Protein AF-A0A947WGZ1-F1 (afdb_monomer_lite)

Structure (mmCIF, N/CA/C/O backbone):
data_AF-A0A947WGZ1-F1
#
_entry.id   AF-A0A947WGZ1-F1
#
loop_
_atom_site.group_PDB
_atom_site.id
_atom_site.type_symbol
_atom_site.label_atom_id
_atom_site.label_alt_id
_atom_site.label_comp_id
_atom_site.label_asym_id
_atom_site.label_entity_id
_atom_site.label_seq_id
_atom_site.pdbx_PDB_ins_code
_atom_site.Cartn_x
_atom_site.Cartn_y
_atom_site.Cartn_z
_atom_site.occupancy
_atom_site.B_iso_or_equiv
_atom_site.auth_seq_id
_atom_site.auth_comp_id
_atom_site.auth_asym_id
_atom_site.auth_atom_id
_atom_site.pdbx_PDB_model_num
ATOM 1 N N . MET A 1 1 ? -8.924 2.866 -5.022 1.00 86.81 1 MET A N 1
ATOM 2 C CA . MET A 1 1 ? -8.604 3.996 -5.924 1.00 86.81 1 MET A CA 1
ATOM 3 C C . MET A 1 1 ? -9.795 4.380 -6.792 1.00 86.81 1 MET A C 1
ATOM 5 O O . MET A 1 1 ? -10.137 3.621 -7.698 1.00 86.81 1 MET A O 1
ATOM 9 N N . PRO A 1 2 ? -10.442 5.526 -6.520 1.00 85.81 2 PRO A N 1
ATOM 10 C CA . PRO A 1 2 ? -11.660 5.956 -7.213 1.00 85.81 2 PRO A CA 1
ATOM 11 C C . PRO A 1 2 ? -11.425 6.385 -8.670 1.00 85.81 2 PRO A C 1
ATOM 13 O O . PRO A 1 2 ? -12.316 6.229 -9.495 1.00 85.81 2 PRO A O 1
ATOM 16 N N . TYR A 1 3 ? -10.220 6.851 -9.003 1.00 90.56 3 TYR A N 1
ATOM 17 C CA . TYR A 1 3 ? -9.848 7.314 -10.346 1.00 90.56 3 TYR A CA 1
ATOM 18 C C . TYR A 1 3 ? -9.530 6.183 -11.343 1.00 90.56 3 TYR A C 1
ATOM 20 O O . TYR A 1 3 ? -9.288 6.448 -12.517 1.00 90.56 3 TYR A O 1
ATOM 28 N N . ILE A 1 4 ? -9.508 4.918 -10.904 1.00 94.38 4 ILE A N 1
ATOM 29 C CA . ILE A 1 4 ? -9.344 3.762 -11.795 1.00 94.38 4 ILE A CA 1
ATOM 30 C C . ILE A 1 4 ? -10.728 3.180 -12.088 1.00 94.38 4 ILE A C 1
ATOM 32 O O . ILE A 1 4 ? -11.447 2.755 -11.174 1.00 94.38 4 ILE A O 1
ATOM 36 N N . GLU A 1 5 ? -11.087 3.112 -13.370 1.00 96.19 5 GLU A N 1
ATOM 37 C CA . GLU A 1 5 ? -12.325 2.480 -13.831 1.00 96.19 5 GLU A CA 1
ATOM 38 C C . GLU A 1 5 ? -12.504 1.079 -13.234 1.00 96.19 5 GLU A C 1
ATOM 40 O O . GLU A 1 5 ? -11.549 0.303 -13.130 1.00 96.19 5 GLU A O 1
ATOM 45 N N . LYS A 1 6 ? -13.743 0.723 -12.872 1.00 94.31 6 LYS A N 1
ATOM 46 C CA . LYS A 1 6 ? -14.057 -0.593 -12.286 1.00 94.31 6 LYS A CA 1
ATOM 47 C C . LYS A 1 6 ? -13.566 -1.747 -13.168 1.00 94.31 6 LYS A C 1
ATOM 49 O O . LYS A 1 6 ? -12.898 -2.640 -12.666 1.00 94.31 6 LYS A O 1
ATOM 54 N N . LYS A 1 7 ? -13.802 -1.667 -14.484 1.00 96.19 7 LYS A N 1
ATOM 55 C CA . LYS A 1 7 ? -13.347 -2.666 -15.468 1.00 96.19 7 LYS A CA 1
ATOM 56 C C . LYS A 1 7 ? -11.824 -2.820 -15.505 1.00 96.19 7 LYS A C 1
ATOM 58 O O . LYS A 1 7 ? -11.313 -3.903 -15.758 1.00 96.19 7 LYS A O 1
ATOM 63 N N . ARG A 1 8 ? -11.080 -1.739 -15.261 1.00 96.69 8 ARG A N 1
ATOM 64 C CA . ARG A 1 8 ? -9.616 -1.803 -15.207 1.00 96.69 8 ARG A CA 1
ATOM 65 C C . ARG A 1 8 ? -9.126 -2.438 -13.911 1.00 96.69 8 ARG A C 1
ATOM 67 O O . ARG A 1 8 ? -8.161 -3.190 -13.943 1.00 96.69 8 ARG A O 1
ATOM 74 N N . ARG A 1 9 ? -9.794 -2.162 -12.787 1.00 93.44 9 ARG A N 1
ATOM 75 C CA . ARG A 1 9 ? -9.482 -2.797 -11.497 1.00 93.44 9 ARG A CA 1
ATOM 76 C C . ARG A 1 9 ? -9.732 -4.302 -11.525 1.00 93.44 9 ARG A C 1
ATOM 78 O O . ARG A 1 9 ? -8.876 -5.044 -11.062 1.00 93.44 9 ARG A O 1
ATOM 85 N N . SER A 1 10 ? -10.807 -4.743 -12.182 1.00 94.31 10 SER A N 1
ATOM 86 C CA . SER A 1 10 ? -11.160 -6.165 -12.262 1.00 94.31 10 SER A CA 1
ATOM 87 C C . SER A 1 10 ? -10.127 -7.049 -12.962 1.00 94.31 10 SER A C 1
ATOM 89 O O . SER A 1 10 ? -10.182 -8.263 -12.818 1.00 94.31 10 SER A O 1
ATOM 91 N N . PHE A 1 11 ? -9.164 -6.479 -13.696 1.00 96.00 11 PHE A N 1
ATOM 92 C CA . PHE A 1 11 ? -8.034 -7.256 -14.213 1.00 96.00 11 PHE A CA 1
ATOM 93 C C . PHE A 1 11 ? -7.069 -7.719 -13.110 1.00 96.00 11 PHE A C 1
ATOM 95 O O . PHE A 1 11 ? -6.390 -8.727 -13.287 1.00 96.00 11 PHE A O 1
ATOM 102 N N . CYS A 1 12 ? -6.999 -7.004 -11.984 1.00 93.81 12 CYS A N 1
ATOM 103 C CA . CYS A 1 12 ? -6.138 -7.354 -10.856 1.00 93.81 12 CYS A CA 1
ATOM 104 C C . CYS A 1 12 ? -6.824 -8.303 -9.865 1.00 93.81 12 CYS A C 1
ATOM 106 O O . CYS A 1 12 ? -6.139 -9.111 -9.237 1.00 93.81 12 CYS A O 1
ATOM 108 N N . ASP A 1 13 ? -8.153 -8.216 -9.739 1.00 95.25 13 ASP A N 1
ATOM 109 C CA . ASP A 1 13 ? -8.930 -8.920 -8.712 1.00 95.25 13 ASP A CA 1
ATOM 110 C C . ASP A 1 13 ? -8.658 -10.437 -8.662 1.00 95.25 13 ASP A C 1
ATOM 112 O O . ASP A 1 13 ? -8.415 -10.934 -7.565 1.00 95.25 13 ASP A O 1
ATOM 116 N N . PRO A 1 14 ? -8.583 -11.196 -9.780 1.00 97.19 14 PRO A N 1
ATOM 117 C CA . PRO A 1 14 ? -8.327 -12.639 -9.708 1.00 97.19 14 PRO A CA 1
ATOM 118 C C . PRO A 1 14 ? -6.982 -12.991 -9.060 1.00 97.19 14 PRO A C 1
ATOM 120 O O . PRO A 1 14 ? -6.889 -13.935 -8.276 1.00 97.19 14 PRO A O 1
ATOM 123 N N . SER A 1 15 ? -5.935 -12.221 -9.366 1.00 96.31 15 SER A N 1
ATOM 124 C CA . SER A 1 15 ? -4.593 -12.436 -8.813 1.00 96.31 15 SER A CA 1
ATOM 125 C C . SER A 1 15 ? -4.524 -12.050 -7.338 1.00 96.31 15 SER A C 1
ATOM 127 O O . SER A 1 15 ? -3.877 -12.741 -6.554 1.00 96.31 15 SER A O 1
ATOM 129 N N . ILE A 1 16 ? -5.206 -10.965 -6.959 1.00 96.06 16 ILE A N 1
ATOM 130 C CA . ILE A 1 16 ? -5.297 -10.516 -5.566 1.00 96.06 16 ILE A CA 1
ATOM 131 C C . ILE A 1 16 ? -6.085 -11.535 -4.741 1.00 96.06 16 ILE A C 1
ATOM 133 O O . ILE A 1 16 ? -5.610 -11.957 -3.692 1.00 96.06 16 ILE A O 1
ATOM 137 N N . ASN A 1 17 ? -7.237 -11.993 -5.232 1.00 97.19 17 ASN A N 1
ATOM 138 C CA . ASN A 1 17 ? -8.081 -12.955 -4.525 1.00 97.19 17 ASN A CA 1
ATOM 139 C C . ASN A 1 17 ? -7.341 -14.268 -4.265 1.00 97.19 17 ASN A C 1
ATOM 141 O O . ASN A 1 17 ? -7.339 -14.746 -3.137 1.00 97.19 17 ASN A O 1
ATOM 145 N N . ARG A 1 18 ? -6.608 -14.794 -5.255 1.00 96.75 18 ARG A N 1
ATOM 146 C CA . ARG A 1 18 ? -5.779 -15.996 -5.067 1.00 96.75 18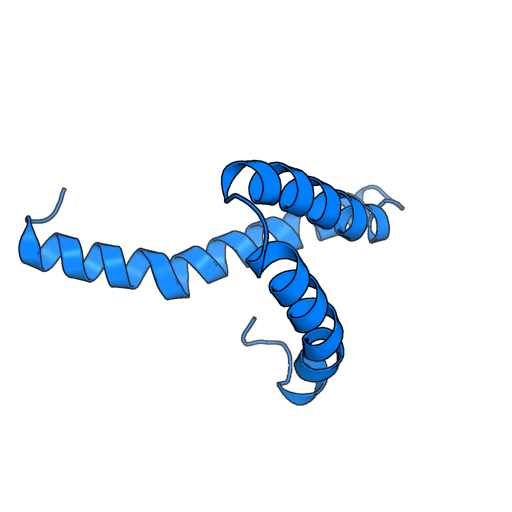 ARG A CA 1
ATOM 147 C C . ARG A 1 18 ? -4.693 -15.813 -3.998 1.00 96.75 18 ARG A C 1
ATOM 149 O O . ARG A 1 18 ? -4.385 -16.745 -3.255 1.00 96.75 18 ARG A O 1
ATOM 156 N N . LEU A 1 19 ? -4.086 -14.628 -3.928 1.00 95.62 19 LEU A N 1
ATOM 157 C CA . LEU A 1 19 ? -3.095 -14.316 -2.899 1.00 95.62 19 LEU A CA 1
ATOM 158 C C . LEU A 1 19 ? -3.745 -14.274 -1.507 1.00 95.62 19 LEU A C 1
ATOM 160 O O . LEU A 1 19 ? -3.225 -14.881 -0.575 1.00 95.62 19 LEU A O 1
ATOM 164 N N . LEU A 1 20 ? -4.904 -13.621 -1.385 1.00 95.44 20 LEU A N 1
ATOM 165 C CA . LEU A 1 20 ? -5.661 -13.545 -0.133 1.00 95.44 20 LEU A CA 1
ATOM 166 C C . LEU A 1 20 ? -6.150 -14.922 0.337 1.00 95.44 20 LEU A C 1
ATOM 168 O O . LEU A 1 20 ? -6.049 -15.227 1.521 1.00 95.44 20 LEU A O 1
ATOM 172 N N . GLU A 1 21 ? -6.616 -15.775 -0.579 1.00 95.94 21 GLU A N 1
ATOM 173 C CA . GLU A 1 21 ? -6.974 -17.169 -0.285 1.00 95.94 21 GLU A CA 1
ATOM 174 C C . GLU A 1 21 ? -5.784 -17.938 0.295 1.00 95.94 21 GLU A C 1
ATOM 176 O O . GLU A 1 21 ? -5.938 -18.665 1.270 1.00 95.94 21 GLU A O 1
ATOM 181 N N . THR A 1 22 ? -4.584 -17.736 -0.260 1.00 93.62 22 THR A N 1
ATOM 182 C CA . THR A 1 22 ? -3.354 -18.370 0.241 1.00 93.62 22 THR A CA 1
ATOM 183 C C . THR A 1 22 ? -3.047 -17.921 1.671 1.00 93.62 22 THR A C 1
ATOM 185 O O . THR A 1 22 ? -2.739 -18.742 2.533 1.00 93.62 22 THR A O 1
ATOM 188 N N . TRP A 1 23 ? -3.175 -16.622 1.943 1.00 95.12 23 TRP A N 1
ATOM 189 C CA . TRP A 1 23 ? -2.944 -16.051 3.270 1.00 95.12 23 TRP A CA 1
ATOM 190 C C . TRP A 1 23 ? -4.014 -16.428 4.298 1.00 95.12 23 TRP A C 1
ATOM 192 O O . TRP A 1 23 ? -3.716 -16.449 5.489 1.00 95.12 23 TRP A O 1
ATOM 202 N N . GLY A 1 24 ? -5.229 -16.777 3.866 1.00 93.12 24 GLY A N 1
ATOM 203 C CA . GLY A 1 24 ? -6.323 -17.194 4.749 1.00 93.12 24 GLY A CA 1
ATOM 204 C C . GLY A 1 24 ? -6.019 -18.435 5.598 1.00 93.12 24 GLY A C 1
ATOM 205 O O . GLY A 1 24 ? -6.660 -18.641 6.626 1.00 93.12 24 GLY A O 1
ATOM 206 N N . TYR A 1 25 ? -5.020 -19.234 5.211 1.00 92.38 25 TYR A N 1
ATOM 207 C CA . TYR A 1 25 ? -4.569 -20.419 5.951 1.00 92.38 25 TYR A CA 1
ATOM 208 C C . TYR A 1 25 ? -3.356 -20.156 6.860 1.00 92.38 25 TYR A C 1
ATOM 210 O O . TYR A 1 25 ? -2.850 -21.079 7.498 1.00 92.38 25 TYR A O 1
ATOM 218 N N . MET A 1 26 ? -2.859 -18.918 6.907 1.00 93.38 26 MET A N 1
ATOM 219 C CA . MET A 1 26 ? -1.637 -18.541 7.618 1.00 93.38 26 MET A CA 1
ATOM 220 C C . MET A 1 26 ? -1.946 -17.810 8.927 1.00 93.38 26 MET A C 1
ATOM 222 O O . MET A 1 26 ? -3.007 -17.209 9.101 1.00 93.38 26 MET A O 1
ATOM 226 N N . LYS A 1 27 ? -0.988 -17.804 9.862 1.00 93.25 27 LYS A N 1
ATOM 227 C CA . LYS A 1 27 ? -1.074 -16.927 11.037 1.00 93.25 27 LYS A CA 1
ATOM 228 C C . LYS A 1 27 ? -0.850 -15.484 10.604 1.00 93.25 27 LYS A C 1
ATOM 230 O O . LYS A 1 27 ? 0.008 -15.212 9.769 1.00 93.25 27 LYS A O 1
ATOM 235 N N . VAL A 1 28 ? -1.547 -14.543 11.240 1.00 90.44 28 VAL A N 1
ATOM 236 C CA . VAL A 1 28 ? -1.436 -13.108 10.912 1.00 90.44 28 VAL A CA 1
ATOM 237 C C . VAL A 1 28 ? 0.006 -12.583 10.993 1.00 90.44 28 VAL A C 1
ATOM 239 O O . VAL A 1 28 ? 0.410 -11.748 10.190 1.00 90.44 28 VAL A O 1
ATOM 242 N N . THR A 1 29 ? 0.809 -13.113 11.920 1.00 89.69 29 THR A N 1
ATOM 243 C CA . THR A 1 29 ? 2.230 -12.767 12.066 1.00 89.69 29 THR A CA 1
ATOM 244 C C . THR A 1 29 ? 3.063 -13.198 10.865 1.00 89.69 29 THR A C 1
ATOM 246 O O . THR A 1 29 ? 3.972 -12.478 10.466 1.00 89.69 29 THR A O 1
ATOM 249 N N . ASP A 1 30 ? 2.728 -14.337 10.260 1.00 90.25 30 ASP A N 1
ATOM 250 C CA . ASP A 1 30 ? 3.416 -14.856 9.078 1.00 90.25 30 ASP A CA 1
ATOM 251 C C . ASP A 1 30 ? 2.971 -14.071 7.835 1.00 90.25 30 ASP A C 1
ATOM 253 O O . ASP A 1 30 ? 3.795 -13.689 7.002 1.00 90.25 30 ASP A O 1
ATOM 257 N N . VAL A 1 31 ? 1.679 -13.716 7.764 1.00 94.50 31 VAL A N 1
ATOM 258 C CA . VAL A 1 31 ? 1.126 -12.849 6.710 1.00 94.50 31 VAL A CA 1
ATOM 259 C C . VAL A 1 31 ? 1.829 -11.492 6.673 1.00 94.50 31 VAL A C 1
ATOM 261 O O . VAL A 1 31 ? 2.031 -10.957 5.589 1.00 94.50 31 VAL A O 1
ATOM 264 N N . ALA A 1 32 ? 2.263 -10.940 7.811 1.00 94.12 32 ALA A N 1
ATOM 265 C CA . ALA A 1 32 ? 3.013 -9.681 7.826 1.00 94.12 32 ALA A CA 1
ATOM 266 C C . ALA A 1 32 ? 4.330 -9.769 7.023 1.00 94.12 32 ALA A C 1
ATOM 268 O O . ALA A 1 32 ? 4.670 -8.844 6.274 1.00 94.12 32 ALA A O 1
ATOM 269 N N . GLY A 1 33 ? 5.050 -10.891 7.131 1.00 93.88 33 GLY A N 1
ATOM 270 C CA . GLY A 1 33 ? 6.259 -11.157 6.348 1.00 93.88 33 GLY A CA 1
ATOM 271 C C . GLY A 1 33 ? 5.957 -11.306 4.855 1.00 93.88 33 GLY A C 1
ATOM 272 O O . GLY A 1 33 ? 6.572 -10.632 4.024 1.00 93.88 33 GLY A O 1
ATOM 273 N N . GLU A 1 34 ? 4.955 -12.117 4.516 1.00 95.38 34 GLU A N 1
ATOM 274 C CA . GLU A 1 34 ? 4.542 -12.351 3.126 1.00 95.38 34 GLU A CA 1
ATOM 275 C C . GLU A 1 34 ? 4.004 -11.088 2.447 1.00 95.38 34 GLU A C 1
ATOM 277 O O . GLU A 1 34 ? 4.350 -10.785 1.303 1.00 95.38 34 GLU A O 1
ATOM 282 N N . PHE A 1 35 ? 3.203 -10.298 3.161 1.00 95.81 35 PHE A N 1
ATOM 283 C CA . PHE A 1 35 ? 2.713 -9.008 2.691 1.00 95.81 35 PHE A CA 1
ATOM 284 C C . PHE A 1 35 ? 3.878 -8.075 2.359 1.00 95.81 35 PHE A C 1
ATOM 286 O O . PHE A 1 35 ? 3.924 -7.496 1.270 1.00 95.81 35 PHE A O 1
ATOM 293 N N . THR A 1 36 ? 4.866 -7.985 3.255 1.00 95.88 36 THR A N 1
ATOM 294 C CA . THR A 1 36 ? 6.071 -7.174 3.038 1.00 95.88 36 THR A CA 1
ATOM 295 C C . THR A 1 36 ? 6.835 -7.639 1.794 1.00 95.88 36 THR A C 1
ATOM 297 O O . THR A 1 36 ? 7.242 -6.813 0.971 1.00 95.88 36 THR A O 1
ATOM 300 N N . TYR A 1 37 ? 6.976 -8.953 1.598 1.00 96.56 37 TYR A N 1
ATOM 301 C CA . TYR A 1 37 ? 7.602 -9.519 0.404 1.00 96.56 37 TYR A CA 1
ATOM 302 C C . TYR A 1 37 ? 6.835 -9.174 -0.882 1.00 96.56 37 TYR A C 1
ATOM 304 O O . TYR A 1 37 ? 7.441 -8.753 -1.874 1.00 96.56 37 TYR A O 1
ATOM 312 N N . VAL A 1 38 ? 5.505 -9.289 -0.876 1.00 97.00 38 VAL A N 1
ATOM 313 C CA . VAL A 1 38 ? 4.662 -8.930 -2.025 1.00 97.00 38 VAL A CA 1
ATOM 314 C C . VAL A 1 38 ? 4.797 -7.448 -2.361 1.00 97.00 38 VAL A C 1
ATOM 316 O O . VAL A 1 38 ? 5.042 -7.112 -3.522 1.00 97.00 38 VAL A O 1
ATOM 319 N N . VAL A 1 39 ? 4.720 -6.557 -1.371 1.00 97.31 39 VAL A N 1
ATOM 320 C CA . VAL A 1 39 ? 4.900 -5.113 -1.586 1.00 97.31 39 VAL A CA 1
ATOM 321 C C . VAL A 1 39 ? 6.285 -4.816 -2.167 1.00 97.31 39 VAL A C 1
ATOM 323 O O . VAL A 1 39 ? 6.385 -4.072 -3.143 1.00 97.31 39 VAL A O 1
ATOM 326 N N . TYR A 1 40 ? 7.348 -5.449 -1.658 1.00 97.25 40 TYR A N 1
ATOM 327 C CA . TYR A 1 40 ? 8.695 -5.327 -2.227 1.00 97.25 40 TYR A CA 1
ATOM 328 C C . TYR A 1 40 ? 8.741 -5.748 -3.706 1.00 97.25 40 TYR A C 1
ATOM 330 O O . TYR A 1 40 ? 9.299 -5.037 -4.549 1.00 97.25 40 TYR A O 1
ATOM 338 N N . ARG A 1 41 ? 8.121 -6.884 -4.052 1.00 97.25 41 ARG A N 1
ATOM 339 C CA .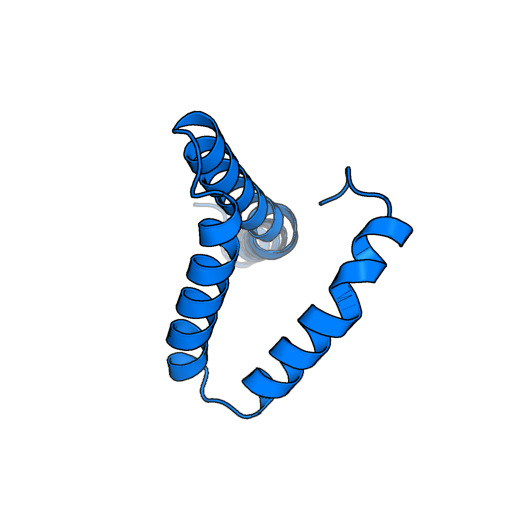 ARG A 1 41 ? 8.051 -7.387 -5.434 1.00 97.25 41 ARG A CA 1
ATOM 340 C C . ARG A 1 41 ? 7.282 -6.439 -6.356 1.00 97.25 41 ARG A C 1
ATOM 342 O O . ARG A 1 41 ? 7.718 -6.243 -7.490 1.00 97.25 41 ARG A O 1
ATOM 349 N N . LEU A 1 42 ? 6.195 -5.832 -5.880 1.00 96.31 42 LEU A N 1
ATOM 350 C CA . LEU A 1 42 ? 5.439 -4.819 -6.621 1.00 96.31 42 LEU A CA 1
ATOM 351 C C . LEU A 1 42 ? 6.261 -3.540 -6.819 1.00 96.31 42 LEU A C 1
ATOM 353 O O . LEU A 1 42 ? 6.338 -3.027 -7.932 1.00 96.31 42 LEU A O 1
ATOM 357 N N . LEU A 1 43 ? 6.945 -3.057 -5.779 1.00 96.75 43 LEU A N 1
ATOM 358 C CA . LEU A 1 43 ? 7.814 -1.880 -5.875 1.00 96.75 43 LEU A CA 1
ATOM 359 C C . LEU A 1 43 ? 8.999 -2.097 -6.821 1.00 96.75 43 LEU A C 1
ATOM 361 O O . LEU A 1 43 ? 9.439 -1.153 -7.479 1.00 96.75 43 LEU A O 1
ATOM 365 N N . LYS A 1 44 ? 9.485 -3.335 -6.960 1.00 97.06 44 LYS A N 1
ATOM 366 C CA . LYS A 1 44 ? 10.546 -3.678 -7.916 1.00 97.06 44 LYS A CA 1
ATOM 367 C C . LYS A 1 44 ? 10.157 -3.380 -9.370 1.00 97.06 44 LYS A C 1
ATOM 369 O O . LYS A 1 44 ? 11.038 -3.060 -10.158 1.00 97.06 44 LYS A O 1
ATOM 374 N N . TYR A 1 45 ? 8.868 -3.387 -9.725 1.00 96.19 45 TYR A N 1
ATOM 375 C CA . TYR A 1 45 ? 8.405 -2.931 -11.047 1.00 96.19 45 TYR A CA 1
ATOM 376 C C . TYR A 1 45 ? 8.832 -1.481 -11.350 1.00 96.19 45 TYR A C 1
ATOM 378 O O . TYR A 1 45 ? 9.106 -1.118 -12.492 1.00 96.19 45 TYR A O 1
ATOM 386 N N . PHE A 1 46 ? 8.961 -0.659 -10.308 1.00 96.81 46 PHE A N 1
ATOM 387 C CA . PHE A 1 46 ? 9.334 0.748 -10.389 1.00 96.81 46 PHE A CA 1
ATOM 388 C C . PHE A 1 46 ? 10.843 0.997 -10.210 1.00 96.81 46 PHE A C 1
ATOM 390 O O . PHE A 1 46 ? 11.263 2.145 -10.066 1.00 96.81 46 PHE A O 1
ATOM 397 N N . SER A 1 47 ? 11.695 -0.036 -10.231 1.00 93.12 47 SER A N 1
ATOM 398 C CA . SER A 1 47 ? 13.114 0.079 -9.850 1.00 93.12 47 SER A CA 1
ATOM 399 C C . SER A 1 47 ? 14.013 0.843 -10.837 1.00 93.12 47 SER A C 1
ATOM 401 O O . SER A 1 47 ? 15.216 0.925 -10.597 1.00 93.12 47 SER A O 1
ATOM 403 N N . GLY A 1 48 ? 13.459 1.387 -11.927 1.00 94.75 48 GLY A N 1
ATOM 404 C CA . GLY A 1 48 ? 14.179 2.031 -13.032 1.00 94.75 48 GLY A CA 1
ATOM 405 C C . GLY A 1 48 ? 14.868 3.356 -12.674 1.00 94.75 48 GLY A C 1
ATOM 406 O O . GLY A 1 48 ? 15.810 3.402 -11.890 1.00 94.75 48 GLY A O 1
ATOM 407 N N . LYS A 1 49 ? 14.469 4.469 -13.295 1.00 97.38 49 LYS A N 1
ATOM 408 C CA . LYS A 1 49 ? 15.050 5.788 -12.971 1.00 97.38 49 LYS A CA 1
ATOM 409 C C . LYS A 1 49 ? 14.590 6.259 -11.584 1.00 97.38 49 LYS A C 1
ATOM 411 O O . LYS A 1 49 ? 13.600 5.765 -11.052 1.00 97.38 49 LYS A O 1
ATOM 416 N N . PHE A 1 50 ? 15.273 7.252 -11.010 1.00 96.31 50 PHE A N 1
ATOM 417 C CA . PHE A 1 50 ? 14.912 7.815 -9.699 1.00 96.31 50 PHE A CA 1
ATOM 418 C C . PHE A 1 50 ? 13.434 8.225 -9.614 1.00 96.31 50 PHE A C 1
ATOM 420 O O . PHE A 1 50 ? 12.751 7.847 -8.667 1.00 96.31 50 PHE A O 1
ATOM 427 N N . TRP A 1 51 ? 12.917 8.906 -10.640 1.00 97.94 51 TRP A N 1
ATOM 428 C CA . TRP A 1 51 ? 11.515 9.328 -10.681 1.00 97.94 51 TRP A CA 1
ATOM 429 C C . TRP A 1 51 ? 10.529 8.150 -10.693 1.00 97.94 51 TRP A C 1
ATOM 431 O O . TRP A 1 51 ? 9.438 8.275 -10.150 1.00 97.94 51 TRP A O 1
ATOM 441 N N . MET A 1 52 ? 10.905 6.993 -11.256 1.00 98.25 52 MET A N 1
ATOM 442 C CA . MET A 1 52 ? 10.063 5.791 -11.226 1.00 98.25 52 MET A CA 1
ATOM 443 C C . MET A 1 52 ? 9.991 5.234 -9.809 1.00 98.25 52 MET A C 1
ATOM 445 O O . MET A 1 52 ? 8.905 4.931 -9.330 1.00 98.25 52 MET A O 1
ATOM 449 N N . ARG A 1 53 ? 11.130 5.166 -9.109 1.00 97.38 53 ARG A N 1
ATOM 450 C CA . ARG A 1 53 ? 11.170 4.738 -7.705 1.00 97.38 53 ARG A CA 1
ATOM 451 C C . ARG A 1 53 ? 10.331 5.657 -6.822 1.00 97.38 53 ARG A C 1
ATOM 453 O O . ARG A 1 53 ? 9.528 5.16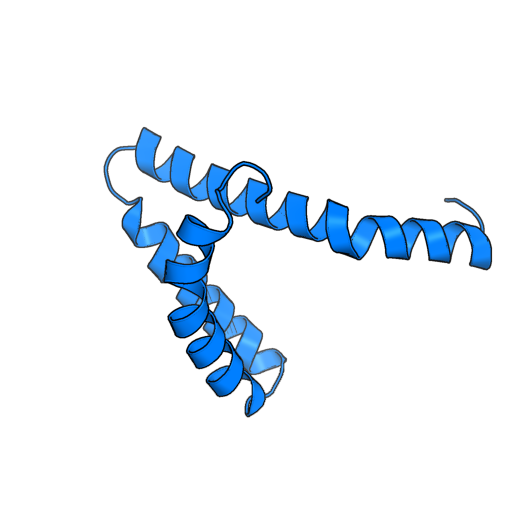8 -6.034 1.00 97.38 53 ARG A O 1
ATOM 460 N N . ALA A 1 54 ? 10.474 6.971 -7.002 1.00 97.81 54 ALA A N 1
ATOM 461 C CA . ALA A 1 54 ? 9.660 7.964 -6.307 1.00 97.81 54 ALA A CA 1
ATOM 462 C C . ALA A 1 54 ? 8.160 7.784 -6.608 1.00 97.81 54 ALA A C 1
ATOM 464 O O . ALA A 1 54 ? 7.349 7.818 -5.687 1.00 97.81 54 ALA A O 1
ATOM 465 N N . LEU A 1 55 ? 7.799 7.510 -7.869 1.00 98.06 55 LEU A N 1
ATOM 466 C CA . LEU A 1 55 ? 6.423 7.201 -8.266 1.00 98.06 55 LEU A CA 1
ATOM 467 C C . LEU A 1 55 ? 5.890 5.949 -7.555 1.00 98.06 55 LEU A C 1
ATOM 469 O O . LEU A 1 55 ? 4.801 5.997 -6.995 1.00 98.06 55 LEU A O 1
ATOM 473 N N . GLY A 1 56 ? 6.655 4.854 -7.531 1.00 97.69 56 GLY A N 1
ATOM 474 C CA . GLY A 1 56 ? 6.256 3.615 -6.857 1.00 97.69 56 GLY A CA 1
ATOM 475 C C . GLY A 1 56 ? 6.015 3.808 -5.357 1.00 97.69 56 GLY A C 1
ATOM 476 O O . GLY A 1 56 ? 4.997 3.357 -4.833 1.00 97.69 56 GLY A O 1
ATOM 477 N N . ILE A 1 57 ? 6.908 4.540 -4.682 1.00 97.69 57 ILE A N 1
ATOM 478 C CA . ILE A 1 57 ? 6.742 4.908 -3.266 1.00 97.69 57 ILE A CA 1
ATOM 479 C C . ILE A 1 57 ? 5.489 5.774 -3.080 1.00 97.69 57 ILE A C 1
ATOM 481 O O . ILE A 1 57 ? 4.684 5.500 -2.193 1.00 97.69 57 ILE A O 1
ATOM 485 N N . GLY A 1 58 ? 5.278 6.773 -3.941 1.00 97.81 58 GLY A N 1
ATOM 486 C CA . GLY A 1 58 ? 4.083 7.617 -3.906 1.00 97.81 58 GLY A CA 1
ATOM 487 C C . GLY A 1 58 ? 2.790 6.812 -4.060 1.00 97.81 58 GLY A C 1
ATOM 488 O O . GLY A 1 58 ? 1.851 7.006 -3.291 1.00 97.81 58 GLY A O 1
ATOM 489 N N . CYS A 1 59 ? 2.753 5.847 -4.984 1.00 96.88 59 CYS A N 1
ATOM 490 C CA . CYS A 1 59 ? 1.611 4.947 -5.147 1.00 96.88 59 CYS A CA 1
ATOM 491 C C . CYS A 1 59 ? 1.318 4.130 -3.879 1.00 96.88 59 CYS A C 1
ATOM 493 O O . CYS A 1 59 ? 0.147 3.973 -3.527 1.00 96.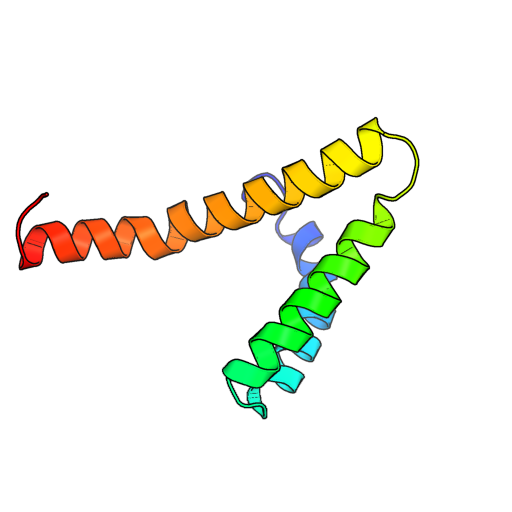88 59 CYS A O 1
ATOM 495 N N . LEU A 1 60 ? 2.354 3.637 -3.187 1.00 97.31 60 LEU A N 1
ATOM 496 C CA . LEU A 1 60 ? 2.199 2.907 -1.925 1.00 97.31 60 LEU A CA 1
ATOM 497 C C . LEU A 1 60 ? 1.603 3.802 -0.830 1.00 97.31 60 LEU A C 1
ATOM 499 O O . LEU A 1 60 ? 0.625 3.413 -0.194 1.00 97.31 60 LEU A O 1
ATOM 503 N N . VAL A 1 61 ? 2.130 5.018 -0.660 1.00 97.88 61 VAL A N 1
ATOM 504 C CA . VAL A 1 61 ? 1.604 5.990 0.314 1.00 97.88 61 VAL A CA 1
ATOM 505 C C . VAL A 1 61 ? 0.142 6.321 0.015 1.00 97.88 61 VAL A C 1
ATOM 507 O O . VAL A 1 61 ? -0.695 6.290 0.914 1.00 97.88 61 VAL A O 1
ATOM 510 N N . CYS A 1 62 ? -0.206 6.565 -1.252 1.00 96.81 62 CYS A N 1
ATOM 511 C CA . CYS A 1 62 ? -1.596 6.801 -1.635 1.00 96.81 62 CYS A CA 1
ATOM 512 C C . CYS A 1 62 ? -2.508 5.617 -1.276 1.00 96.81 62 CYS A C 1
ATOM 514 O O . CYS A 1 62 ? -3.638 5.841 -0.846 1.00 96.81 62 CYS A O 1
ATOM 516 N N . ALA A 1 63 ? -2.051 4.371 -1.449 1.00 96.12 63 ALA A N 1
ATOM 517 C CA . ALA A 1 63 ? -2.827 3.186 -1.080 1.00 96.12 63 ALA A CA 1
ATOM 518 C C . ALA A 1 63 ? -3.081 3.102 0.430 1.00 96.12 63 ALA A C 1
ATOM 520 O O . ALA A 1 63 ? -4.217 2.856 0.834 1.00 96.12 63 ALA A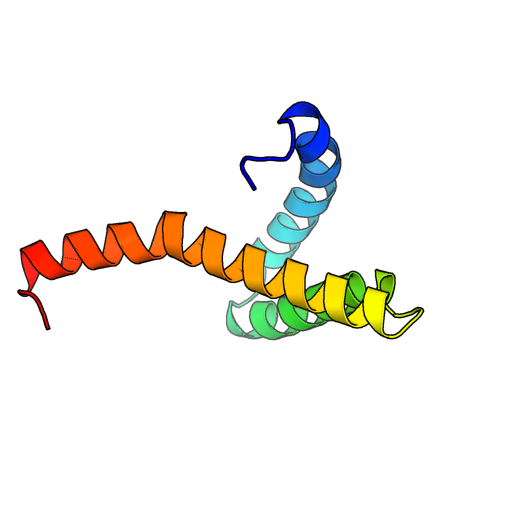 O 1
ATOM 521 N N . MET A 1 64 ? -2.064 3.384 1.248 1.00 96.69 64 MET A N 1
ATOM 522 C CA . MET A 1 64 ? -2.199 3.438 2.708 1.00 96.69 64 MET A CA 1
ATOM 523 C C . MET A 1 64 ? -3.197 4.517 3.149 1.00 96.69 64 MET A C 1
ATOM 525 O O . MET A 1 64 ? -4.067 4.254 3.975 1.00 96.69 64 MET A O 1
ATOM 529 N N . LEU A 1 65 ? -3.118 5.718 2.566 1.00 97.25 65 LEU A N 1
ATOM 530 C CA . LEU A 1 65 ? -4.035 6.817 2.888 1.00 97.25 65 LEU A CA 1
ATOM 531 C C . LEU A 1 65 ? -5.480 6.519 2.469 1.00 97.25 65 LEU A C 1
ATOM 533 O O . LEU A 1 65 ? -6.416 6.908 3.162 1.00 97.25 65 LEU A O 1
ATOM 537 N N . GLU A 1 66 ? -5.685 5.817 1.353 1.00 97.06 66 GLU A N 1
ATOM 538 C CA . GLU A 1 66 ? -7.023 5.402 0.924 1.00 97.06 66 GLU A CA 1
ATOM 539 C C . GLU A 1 66 ? -7.635 4.371 1.884 1.00 97.06 66 GLU A C 1
ATOM 541 O O . GLU A 1 66 ? -8.827 4.466 2.172 1.00 97.06 66 GLU A O 1
ATOM 546 N N . MET A 1 67 ? -6.835 3.434 2.409 1.00 96.25 67 MET A N 1
ATOM 547 C CA . MET A 1 67 ? -7.261 2.502 3.464 1.00 96.25 67 MET A CA 1
ATOM 548 C C . MET A 1 67 ? -7.661 3.267 4.726 1.00 96.25 67 MET A C 1
ATOM 550 O O . MET A 1 67 ? -8.764 3.085 5.236 1.00 96.25 67 MET A O 1
ATOM 554 N N . TYR A 1 68 ? -6.823 4.208 5.168 1.00 97.00 68 TYR A N 1
ATOM 555 C CA . TYR A 1 68 ? -7.146 5.051 6.315 1.00 97.00 68 TYR A CA 1
ATOM 556 C C . TYR A 1 68 ? -8.466 5.814 6.109 1.00 97.00 68 TYR A C 1
ATOM 558 O O . TYR A 1 68 ? -9.377 5.721 6.925 1.00 97.00 68 TYR A O 1
ATOM 566 N N . ARG A 1 69 ? -8.634 6.485 4.962 1.00 97.00 69 ARG A N 1
ATOM 567 C CA . ARG A 1 69 ? -9.846 7.253 4.629 1.00 97.00 69 ARG A CA 1
ATOM 568 C C . ARG A 1 69 ? -11.114 6.395 4.561 1.00 97.00 69 ARG A C 1
ATOM 570 O O . ARG A 1 69 ? -12.204 6.888 4.840 1.00 97.00 69 ARG A O 1
ATOM 577 N N . LYS A 1 70 ? -11.008 5.152 4.083 1.00 96.88 70 LYS A N 1
ATOM 578 C CA . LYS A 1 70 ? -12.166 4.281 3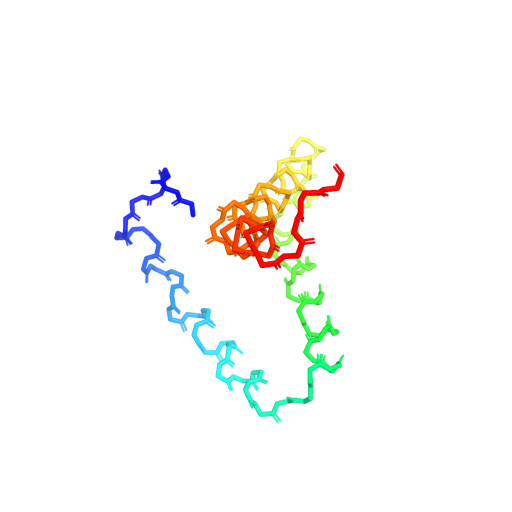.835 1.00 96.88 70 LYS A CA 1
ATOM 579 C C . LYS A 1 70 ? -12.536 3.394 5.013 1.00 96.88 70 LYS A C 1
ATOM 581 O O . LYS A 1 70 ? -13.709 3.040 5.099 1.00 96.88 70 LYS A O 1
ATOM 586 N N . GLU A 1 71 ? -11.574 3.044 5.856 1.00 95.00 71 GLU A N 1
ATOM 587 C CA . GLU A 1 71 ? -11.749 2.044 6.910 1.00 95.00 71 GLU A CA 1
ATOM 588 C C . GLU A 1 71 ? -11.469 2.630 8.297 1.00 95.00 71 GLU A C 1
ATOM 590 O O . GLU A 1 71 ? -12.317 2.520 9.178 1.00 95.00 71 GLU A O 1
ATOM 595 N N . HIS A 1 72 ? -10.335 3.311 8.482 1.00 96.38 72 HIS A N 1
ATOM 596 C CA . HIS A 1 72 ? -9.912 3.785 9.804 1.00 96.38 72 HIS A CA 1
ATOM 597 C C . HIS A 1 72 ? -10.678 5.030 10.249 1.00 96.38 72 HIS A C 1
ATOM 599 O O . HIS A 1 72 ? -11.224 5.035 11.344 1.00 96.38 72 HIS A O 1
ATOM 605 N N . ALA A 1 73 ? -10.781 6.052 9.396 1.00 97.06 73 ALA A N 1
ATOM 606 C CA . ALA A 1 73 ? -11.456 7.298 9.751 1.00 97.06 73 ALA A CA 1
ATOM 607 C C . ALA A 1 73 ? -12.930 7.079 10.170 1.00 97.06 73 ALA A C 1
ATOM 609 O O . ALA A 1 73 ? -13.316 7.575 11.222 1.00 97.06 73 ALA A O 1
ATOM 610 N N . PRO A 1 74 ? -13.748 6.259 9.470 1.00 97.44 74 PRO A N 1
ATOM 611 C CA . PRO A 1 74 ? -15.102 5.948 9.942 1.00 97.44 74 PRO A CA 1
ATOM 612 C C . PRO A 1 74 ? -15.146 5.215 11.291 1.00 97.44 74 PRO A C 1
ATOM 614 O O . PRO A 1 74 ? -16.081 5.405 12.069 1.00 97.44 74 PRO A O 1
ATOM 617 N N . TYR A 1 75 ? -14.160 4.356 11.563 1.00 96.62 75 TYR A N 1
ATOM 618 C CA . TYR A 1 75 ? -14.036 3.682 12.854 1.00 96.62 75 TYR A CA 1
ATOM 619 C C . TYR A 1 75 ? -13.657 4.671 13.965 1.00 96.62 75 TYR A C 1
ATOM 621 O O . TYR A 1 75 ? -14.220 4.614 15.056 1.00 96.62 75 TYR A O 1
ATOM 629 N N . GLU A 1 76 ? -12.749 5.604 13.687 1.00 97.06 76 GLU A N 1
ATOM 630 C CA . GLU A 1 76 ? -12.365 6.676 14.609 1.00 97.06 76 GLU A CA 1
ATOM 631 C C . GLU A 1 76 ? -13.551 7.603 14.902 1.00 97.06 76 GLU A C 1
ATOM 633 O O . GLU A 1 76 ? -13.859 7.818 16.071 1.00 97.06 76 GLU A O 1
ATOM 638 N N . ASP A 1 77 ? -14.311 8.018 13.882 1.00 97.62 77 ASP A N 1
ATOM 639 C CA . ASP A 1 77 ? -15.555 8.787 14.045 1.00 97.62 77 ASP A CA 1
ATOM 640 C C . ASP A 1 77 ? -16.562 8.063 14.957 1.00 97.62 77 ASP A C 1
ATOM 642 O O . ASP A 1 77 ? -17.271 8.682 15.757 1.00 97.62 77 ASP A O 1
ATOM 646 N N . GLN A 1 78 ? -16.661 6.734 14.835 1.00 97.25 78 GLN A N 1
ATOM 647 C CA . GLN A 1 78 ? -17.496 5.928 15.722 1.00 97.25 78 GLN A CA 1
ATOM 648 C C . GLN A 1 78 ? -16.951 5.944 17.156 1.00 97.25 78 GLN A C 1
ATOM 650 O O . GLN A 1 78 ? -17.716 6.150 18.098 1.00 97.25 78 GLN A O 1
ATOM 655 N N . LYS A 1 79 ? -15.641 5.760 17.336 1.00 97.69 79 LYS A N 1
ATOM 656 C CA . LYS A 1 79 ? -15.009 5.756 18.661 1.00 97.69 79 LYS A CA 1
ATOM 657 C C . LYS A 1 79 ? -15.061 7.114 19.350 1.00 97.69 79 LYS A C 1
ATOM 659 O O . LYS A 1 79 ? -15.249 7.135 20.561 1.00 97.69 79 LYS A O 1
ATOM 664 N N . MET A 1 80 ? -15.012 8.215 18.605 1.00 97.69 80 MET A N 1
ATOM 665 C CA . MET A 1 80 ? -15.225 9.564 19.138 1.00 97.69 80 MET A CA 1
ATOM 666 C C . MET A 1 80 ? -16.632 9.728 19.724 1.00 97.69 80 MET A C 1
ATOM 668 O O . MET A 1 80 ? -16.801 10.332 20.780 1.00 97.69 80 MET A O 1
ATOM 672 N N . LYS A 1 81 ? -17.659 9.149 19.085 1.00 97.19 81 LYS A N 1
ATOM 673 C CA . LYS A 1 81 ? -19.033 9.164 19.623 1.00 97.19 81 LYS A CA 1
ATOM 674 C C . LYS A 1 81 ? -19.179 8.321 20.890 1.00 97.19 81 LYS A C 1
ATOM 676 O O . LYS A 1 81 ? -20.003 8.652 21.735 1.00 97.19 81 LYS A O 1
ATOM 681 N N . GLU A 1 82 ? -18.425 7.227 20.997 1.00 97.69 82 GLU A N 1
ATOM 682 C CA . GLU A 1 82 ? -18.481 6.295 22.131 1.00 97.69 82 GLU A CA 1
ATOM 683 C C . GLU A 1 82 ? -17.675 6.788 23.342 1.00 97.69 82 GLU A C 1
ATOM 685 O O . GLU A 1 82 ? -18.150 6.701 24.471 1.00 97.69 82 GLU A O 1
ATOM 690 N N . ASN A 1 83 ? -16.467 7.304 23.109 1.00 97.88 83 ASN A N 1
ATOM 691 C CA . ASN A 1 83 ? -15.476 7.566 24.155 1.00 97.88 83 ASN A CA 1
ATOM 692 C C . ASN A 1 83 ? -15.172 9.058 24.358 1.00 97.88 83 ASN A C 1
ATOM 694 O O . ASN A 1 83 ? -14.445 9.401 25.289 1.00 97.88 83 ASN A O 1
ATOM 698 N N . GLY A 1 84 ? -15.727 9.932 23.515 1.00 93.50 84 GLY A N 1
ATOM 699 C CA . GLY A 1 84 ? -15.333 11.334 23.431 1.00 93.50 84 GLY A CA 1
ATOM 700 C C . GLY A 1 84 ? -14.176 11.553 22.455 1.00 93.50 84 GLY A C 1
ATOM 701 O O . GLY A 1 84 ? -13.496 10.613 22.039 1.00 93.50 84 GLY A O 1
ATOM 702 N N . ASP A 1 85 ? -14.002 12.810 22.063 1.00 92.50 85 ASP A N 1
ATOM 703 C CA . ASP A 1 85 ? -12.887 13.256 21.225 1.00 92.50 85 ASP A CA 1
ATOM 704 C C . ASP A 1 85 ? -11.587 13.371 22.047 1.00 92.50 85 ASP A C 1
ATOM 706 O O . ASP A 1 85 ? -11.642 13.421 23.281 1.00 92.50 85 ASP A O 1
ATOM 710 N N . VAL A 1 86 ? -10.434 13.397 21.369 1.00 86.00 86 VAL A N 1
ATOM 711 C CA . VAL A 1 86 ? -9.099 13.587 21.982 1.00 86.00 86 VAL A CA 1
ATOM 712 C C . VAL A 1 86 ? -8.747 15.065 22.097 1.00 86.00 86 VAL A C 1
ATOM 714 O O . VAL A 1 86 ? -8.908 15.797 21.097 1.00 86.00 86 VAL A O 1
#

Secondary structure (DSSP, 8-state):
-TTS-HHHHTTTHHHHHHHHHHHTTS-HHHHHHHHHHHHHHHHHTT-SSHHHHHHHHHHHHHHHHHHIIIIIHHHHHHHHHHH---

pLDDT: mean 95.53, std 2.6, range [85.81, 98.25]

Radius of gyration: 16.45 Å; chains: 1; bounding box: 34×34×40 Å

Sequence (86 aa):
MPYIEKKRRSFCDPSINRLLETWGYMKVTDVAGEFTYVVYRLLKYFSGKFWMRALGIGCLVCAMLEMYRKEHAPYEDQKMKENGDV

Foldseek 3Di:
DVPDDPVRVVVCVVVVVVVVVVCVVDDPVVVVVVVVVVLVVQLVVQVPDPVSNVVSVVVVVVVVVVCCVPPVVVVVVVVCVVPNDD